Protein AF-A0A6A5AW48-F1 (afdb_monomer)

Secondary structure (DSSP, 8-state):
-HHHHHHTT-EEETTEEE------S-S-------SSS---SS-TTS-SS-TTGGGS---------------------------PPPPPPP-

Mean predicted aligned error: 17.33 Å

Radius of gyration: 27.89 Å; Cα contacts (8 Å, |Δi|>4): 47; chains: 1; bounding box: 70×54×50 Å

pLDDT: mean 76.34, std 21.67, range [37.56, 98.12]

Foldseek 3Di:
DVCCVVQQQDDPDPPDDHDHDDDDPDPDDDDQADEPVDHDPVDPPHHHDDPVNVVPDPDDDDDDDDDPDDDDDDDPDDDDDDDDDDDDDDD

InterPro domains:
  IPR012677 Nucleotide-binding alpha-beta plait domain superfamily [G3DSA:3.30.70.330] (1-51)

Solvent-accessible surface area (backbone atoms only — not comparable to full-atom values): 6731 Å² total; per-residue (Å²): 113,68,64,46,76,72,42,48,76,37,53,81,44,96,93,41,70,64,34,83,64,78,89,72,91,68,94,72,85,89,72,83,26,42,45,100,90,42,70,46,92,90,52,84,83,46,49,59,64,53,76,74,66,69,73,72,64,84,74,86,76,86,76,88,82,80,87,84,79,84,82,88,81,89,79,95,73,89,81,80,79,87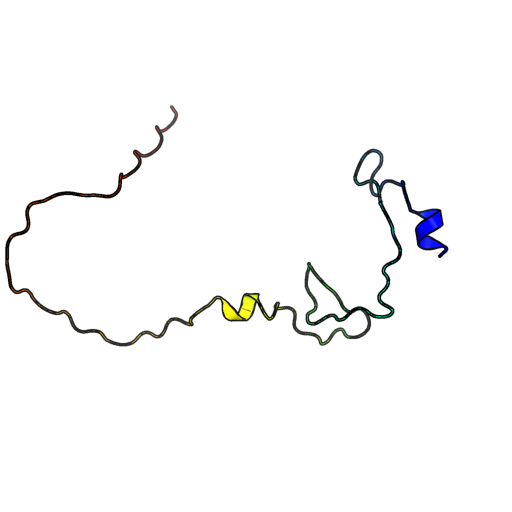,78,78,79,80,80,85,84,88,129

Sequence (91 aa):
MAAQVALDGRDIYTGCNTLHIHMSTHKSLNVQCNNDKMRDYFNPNLPSVDPAEQQGEPRGMLGDMPPRRFSSPDASRGRRPAEYPPPPSSS

Organism: Aphanomyces astaci (NCBI:txid112090)

Structure (mmCIF, N/CA/C/O backbone):
data_AF-A0A6A5AW48-F1
#
_entry.id   AF-A0A6A5AW48-F1
#
loop_
_atom_site.group_PDB
_atom_site.id
_atom_site.type_symbol
_atom_site.label_atom_id
_atom_site.label_alt_id
_atom_site.label_comp_id
_atom_site.label_asym_id
_atom_site.label_entity_id
_atom_site.label_seq_id
_atom_site.pdbx_PDB_ins_code
_atom_site.Cartn_x
_atom_site.Cartn_y
_atom_site.Cartn_z
_atom_site.occupancy
_atom_site.B_iso_or_equiv
_atom_site.auth_seq_id
_atom_site.auth_comp_id
_atom_site.auth_asym_id
_atom_site.auth_atom_id
_atom_site.pdbx_PDB_model_num
ATOM 1 N N . MET A 1 1 ? -14.439 -2.955 -6.412 1.00 71.50 1 MET A N 1
ATOM 2 C CA . MET A 1 1 ? -14.307 -1.876 -5.404 1.00 71.50 1 MET A CA 1
ATOM 3 C C . MET A 1 1 ? -14.505 -2.367 -3.961 1.00 71.50 1 MET A C 1
ATOM 5 O O . MET A 1 1 ? -14.724 -1.548 -3.080 1.00 71.50 1 MET A O 1
ATOM 9 N N . ALA A 1 2 ? -14.394 -3.675 -3.682 1.00 89.38 2 ALA A N 1
ATOM 10 C CA . ALA A 1 2 ? -14.677 -4.216 -2.348 1.00 89.38 2 ALA A CA 1
ATOM 11 C C . ALA A 1 2 ? -13.719 -3.682 -1.268 1.00 89.38 2 ALA A C 1
ATOM 13 O O . ALA A 1 2 ? -14.168 -3.326 -0.187 1.00 89.38 2 ALA A O 1
ATOM 14 N N . ALA A 1 3 ? -12.426 -3.556 -1.588 1.00 95.62 3 ALA A N 1
ATOM 15 C CA . ALA A 1 3 ? -11.422 -3.064 -0.646 1.00 95.62 3 ALA A CA 1
ATOM 16 C C . ALA A 1 3 ? -11.661 -1.606 -0.223 1.00 95.62 3 ALA A C 1
ATOM 18 O O . ALA A 1 3 ? -11.644 -1.325 0.964 1.00 95.62 3 ALA A O 1
ATOM 19 N N . GLN A 1 4 ? -11.945 -0.699 -1.167 1.00 95.56 4 GLN A N 1
ATOM 20 C CA . GLN A 1 4 ? -12.220 0.706 -0.847 1.00 95.56 4 GLN A CA 1
ATOM 21 C C . GLN A 1 4 ? -13.411 0.831 0.108 1.00 95.56 4 GLN A C 1
ATOM 23 O O . GLN A 1 4 ? -13.265 1.381 1.189 1.00 95.56 4 GLN A O 1
ATOM 28 N N . VAL A 1 5 ? -14.565 0.257 -0.251 1.00 96.81 5 VAL A N 1
ATOM 29 C CA . VAL A 1 5 ? -15.785 0.343 0.575 1.00 96.81 5 VAL A CA 1
ATOM 30 C C . VAL A 1 5 ? -15.584 -0.294 1.952 1.00 96.81 5 VAL A C 1
ATOM 32 O O . VAL A 1 5 ? -16.136 0.174 2.942 1.00 96.81 5 VAL A O 1
ATOM 35 N N . ALA A 1 6 ? -14.801 -1.369 2.028 1.00 97.06 6 ALA A N 1
ATOM 36 C CA . ALA A 1 6 ? -14.557 -2.065 3.280 1.00 97.06 6 ALA A CA 1
ATOM 37 C C . ALA A 1 6 ? -13.509 -1.390 4.173 1.00 97.06 6 ALA A C 1
ATOM 39 O O . ALA A 1 6 ? -13.478 -1.717 5.351 1.00 97.06 6 ALA A O 1
ATOM 40 N N . LEU A 1 7 ? -12.630 -0.529 3.656 1.00 97.44 7 LEU A N 1
ATOM 41 C CA . LEU A 1 7 ? -11.459 -0.048 4.404 1.00 97.44 7 LEU A CA 1
ATOM 42 C C . LEU A 1 7 ? -11.383 1.475 4.537 1.00 97.44 7 LEU A C 1
ATOM 44 O O . LEU A 1 7 ? -10.696 1.950 5.437 1.00 97.44 7 LEU A O 1
ATOM 48 N N . ASP A 1 8 ? -12.075 2.233 3.689 1.00 97.75 8 ASP A N 1
ATOM 49 C CA . ASP A 1 8 ? -12.103 3.693 3.780 1.00 97.75 8 ASP A CA 1
ATOM 50 C C . ASP A 1 8 ? -12.667 4.155 5.137 1.00 97.75 8 ASP A C 1
ATOM 52 O O . ASP A 1 8 ? -13.658 3.614 5.636 1.00 97.75 8 ASP A O 1
ATOM 56 N N . GLY A 1 9 ? -11.988 5.114 5.767 1.00 97.38 9 GLY A N 1
ATOM 57 C CA . GLY A 1 9 ? -12.313 5.634 7.096 1.00 97.38 9 GLY A CA 1
ATOM 58 C C . GLY A 1 9 ? -11.961 4.713 8.272 1.00 97.38 9 GLY A C 1
ATOM 59 O O . GLY A 1 9 ? -12.301 5.045 9.406 1.00 97.38 9 GLY A O 1
ATOM 60 N N . ARG A 1 10 ? -11.308 3.563 8.043 1.00 97.81 10 ARG A N 1
ATOM 61 C CA . ARG A 1 10 ? -10.879 2.645 9.115 1.00 97.81 10 ARG A CA 1
ATOM 62 C C . ARG A 1 10 ? -9.426 2.868 9.513 1.00 97.81 10 ARG A C 1
ATOM 64 O O . ARG A 1 10 ? -8.608 3.260 8.690 1.00 97.81 10 ARG A O 1
ATOM 71 N N . ASP A 1 11 ? -9.099 2.546 10.757 1.00 98.12 11 ASP A N 1
ATOM 72 C CA . ASP A 1 11 ? -7.745 2.677 11.292 1.00 98.12 11 ASP A CA 1
ATOM 73 C C . ASP A 1 11 ? -6.894 1.421 11.044 1.00 98.12 11 ASP A C 1
ATOM 75 O O . ASP A 1 11 ? -7.382 0.297 11.193 1.00 98.12 11 ASP A O 1
ATOM 79 N N . ILE A 1 12 ? -5.605 1.600 10.721 1.00 97.50 12 ILE A N 1
ATOM 80 C CA . ILE A 1 12 ? -4.630 0.487 10.686 1.00 97.50 12 ILE A CA 1
ATOM 81 C C . ILE A 1 12 ? -4.337 -0.009 12.110 1.00 97.50 12 ILE A C 1
ATOM 83 O O . ILE A 1 12 ? -4.200 -1.211 12.341 1.00 97.50 12 ILE A O 1
ATOM 87 N N . TYR A 1 13 ? -4.269 0.917 13.068 1.00 97.88 13 TYR A N 1
ATOM 88 C CA . TYR A 1 13 ? -4.135 0.625 14.493 1.00 97.88 13 TYR A CA 1
ATOM 89 C C . TYR A 1 13 ? -5.189 1.422 15.251 1.00 97.88 13 TYR A C 1
ATOM 91 O O . TYR A 1 13 ? -5.383 2.591 14.955 1.00 97.88 13 TYR A O 1
ATOM 99 N N . THR A 1 14 ? -5.857 0.825 16.236 1.00 96.62 14 THR A N 1
ATOM 100 C CA . THR A 1 14 ? -6.968 1.461 16.962 1.00 96.62 14 THR A CA 1
ATOM 101 C C . THR A 1 14 ? -6.663 2.907 17.371 1.00 96.62 14 THR A C 1
ATOM 103 O O . THR A 1 14 ? -5.798 3.140 18.217 1.00 96.62 14 THR A O 1
ATOM 106 N N . GLY A 1 15 ? -7.393 3.868 16.798 1.00 96.56 15 GLY A N 1
ATOM 107 C CA . GLY A 1 15 ? -7.268 5.289 17.117 1.00 96.56 15 GLY A CA 1
ATOM 108 C C . GLY A 1 15 ? -6.174 6.047 16.356 1.00 96.56 15 GLY A C 1
ATOM 109 O O . GLY A 1 15 ? -5.947 7.215 16.673 1.00 96.56 15 GLY A O 1
ATOM 110 N N . CYS A 1 16 ? -5.480 5.440 15.382 1.00 96.75 16 CYS A N 1
ATOM 111 C CA . CYS A 1 16 ? -4.520 6.147 14.530 1.00 96.75 16 CYS A CA 1
ATOM 112 C C . CYS A 1 16 ? -4.335 5.534 13.127 1.00 96.75 16 CYS A C 1
ATOM 114 O O . CYS A 1 16 ? -4.619 4.366 12.868 1.00 96.75 16 CYS A O 1
ATOM 116 N N . ASN A 1 17 ? -3.782 6.332 12.205 1.00 97.50 17 ASN A N 1
ATOM 117 C CA . ASN A 1 17 ? -3.568 5.960 10.799 1.00 97.50 17 ASN A CA 1
ATOM 118 C C . ASN A 1 17 ? -4.874 5.589 10.073 1.00 97.50 17 ASN A C 1
ATOM 120 O O . ASN A 1 17 ? -4.973 4.529 9.452 1.00 97.50 17 ASN A O 1
ATOM 124 N N . THR A 1 18 ? -5.876 6.465 10.171 1.00 98.00 18 THR A N 1
ATOM 125 C CA . THR A 1 18 ? -7.141 6.348 9.440 1.00 98.00 18 THR A CA 1
ATOM 126 C C . THR A 1 18 ? -6.898 6.363 7.930 1.00 98.00 18 THR A C 1
ATOM 128 O O . THR A 1 18 ? -6.231 7.251 7.394 1.00 98.00 18 THR A O 1
ATOM 131 N N . LEU A 1 19 ? -7.428 5.359 7.237 1.00 98.00 19 LEU A N 1
ATOM 132 C CA . LEU A 1 19 ? -7.261 5.168 5.804 1.00 98.00 19 LEU A CA 1
ATOM 133 C C . LEU A 1 19 ? -8.206 6.082 5.017 1.00 98.00 19 LEU A C 1
ATOM 135 O O . LEU A 1 19 ? -9.412 6.074 5.243 1.00 98.00 19 LEU A O 1
ATOM 139 N N . HIS A 1 20 ? -7.661 6.800 4.037 1.00 97.44 20 HIS A N 1
ATOM 140 C CA . HIS A 1 20 ? -8.424 7.536 3.029 1.00 97.44 20 HIS A CA 1
ATOM 141 C C . HIS A 1 20 ? -8.106 6.947 1.652 1.00 97.44 20 HIS A C 1
ATOM 143 O O . HIS A 1 20 ? -6.987 7.084 1.154 1.00 97.44 20 HIS A O 1
ATOM 149 N N . ILE A 1 21 ? -9.066 6.245 1.050 1.00 96.94 21 ILE A N 1
ATOM 150 C CA . ILE A 1 21 ? -8.855 5.407 -0.134 1.00 96.94 21 ILE A CA 1
ATOM 151 C C . ILE A 1 21 ? -9.711 5.916 -1.286 1.00 96.94 21 ILE A C 1
ATOM 153 O O . ILE A 1 21 ? -10.930 5.748 -1.315 1.00 96.94 21 ILE A O 1
ATOM 157 N N . HIS A 1 22 ? -9.053 6.475 -2.296 1.00 96.00 22 HIS A N 1
ATOM 158 C CA . HIS A 1 22 ? -9.685 6.901 -3.540 1.00 96.00 22 HIS A CA 1
ATOM 159 C C . HIS A 1 22 ? -9.162 6.074 -4.717 1.00 96.00 22 HIS A C 1
ATOM 161 O O . HIS A 1 22 ? -7.994 5.689 -4.761 1.00 96.00 22 HIS A O 1
ATOM 167 N N . MET A 1 23 ? -10.026 5.824 -5.701 1.00 94.94 23 MET A N 1
ATOM 168 C CA . MET A 1 23 ? -9.616 5.166 -6.941 1.00 94.94 23 MET A CA 1
ATOM 169 C C . MET A 1 23 ? -8.794 6.123 -7.801 1.00 94.94 23 MET A C 1
ATOM 171 O O . MET A 1 23 ? -9.235 7.232 -8.106 1.00 94.94 23 MET A O 1
ATOM 175 N N . SER A 1 24 ? -7.610 5.678 -8.219 1.00 95.69 24 SER A N 1
ATOM 176 C CA . SER A 1 24 ? -6.816 6.394 -9.213 1.00 95.69 24 SER A CA 1
ATOM 177 C C . SER A 1 24 ? -7.440 6.252 -10.608 1.00 95.69 24 SER A C 1
ATOM 179 O O . SER A 1 24 ? -8.190 5.318 -10.894 1.00 95.69 24 SER A O 1
ATOM 181 N N . THR A 1 25 ? -7.129 7.192 -11.501 1.00 96.75 25 THR A N 1
ATOM 182 C CA . THR A 1 25 ? -7.567 7.147 -12.907 1.00 96.75 25 THR A CA 1
ATOM 183 C C . THR A 1 25 ? -6.686 6.240 -13.772 1.00 96.75 25 THR A C 1
ATOM 185 O O . THR A 1 25 ? -7.075 5.856 -14.877 1.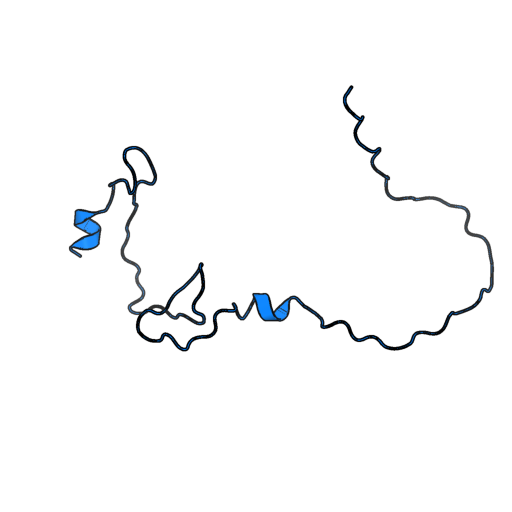00 96.75 25 THR A O 1
ATOM 188 N N . HIS A 1 26 ? -5.491 5.892 -13.286 1.00 96.50 26 HIS A N 1
ATOM 189 C CA . HIS A 1 26 ? -4.540 5.046 -13.995 1.00 96.50 26 HIS A CA 1
ATOM 190 C C . HIS A 1 26 ? -4.974 3.581 -13.957 1.00 96.50 26 HIS A C 1
ATOM 192 O O . HIS A 1 26 ? -5.263 3.027 -12.901 1.00 96.50 26 HIS A O 1
ATOM 198 N N . LYS A 1 27 ? -4.949 2.921 -15.118 1.00 97.00 27 LYS A N 1
ATOM 199 C CA . LYS A 1 27 ? -5.225 1.478 -15.221 1.00 97.00 27 LYS A CA 1
ATOM 200 C C . LYS A 1 27 ? -4.054 0.608 -14.757 1.00 97.00 27 LYS A C 1
ATOM 202 O O . LYS A 1 27 ? -4.251 -0.562 -14.443 1.00 97.00 27 LYS A O 1
ATOM 207 N N . SER A 1 28 ? -2.842 1.157 -14.759 1.00 95.31 28 SER A N 1
ATOM 208 C CA . SER A 1 28 ? -1.606 0.441 -14.445 1.00 95.31 28 SER A CA 1
ATOM 209 C C . SER A 1 28 ? -0.621 1.375 -13.750 1.00 95.31 28 SER A C 1
ATOM 211 O O . SER A 1 28 ? -0.639 2.583 -13.991 1.00 95.31 28 SER A O 1
ATOM 213 N N . LEU A 1 29 ? 0.234 0.803 -12.903 1.00 95.69 29 LEU A N 1
ATOM 214 C CA . LEU A 1 29 ? 1.310 1.500 -12.201 1.00 95.69 29 LEU A CA 1
ATOM 215 C C . LEU A 1 29 ? 2.655 0.992 -12.724 1.00 95.69 29 LEU A C 1
ATOM 217 O O . LEU A 1 29 ? 2.783 -0.188 -13.038 1.00 95.69 29 LEU A O 1
ATOM 221 N N . ASN A 1 30 ? 3.641 1.882 -12.819 1.00 94.31 30 ASN A N 1
ATOM 222 C CA . ASN A 1 30 ? 4.997 1.539 -13.237 1.00 94.31 30 ASN A CA 1
ATOM 223 C C . ASN A 1 30 ? 5.922 1.489 -12.018 1.00 94.31 30 ASN A C 1
ATOM 225 O O . ASN A 1 30 ? 6.006 2.472 -11.282 1.00 94.31 30 ASN A O 1
ATOM 229 N N . VAL A 1 31 ? 6.632 0.377 -11.837 1.00 95.62 31 VAL A N 1
ATOM 230 C CA . VAL A 1 31 ? 7.568 0.158 -10.727 1.00 95.62 31 VAL A CA 1
ATOM 231 C C . VAL A 1 31 ? 8.960 -0.081 -11.303 1.00 95.62 31 VAL A C 1
ATOM 233 O O . VAL A 1 31 ? 9.140 -0.948 -12.152 1.00 95.62 31 VAL A O 1
ATOM 236 N N . GLN A 1 32 ? 9.940 0.717 -10.879 1.00 93.75 32 GLN A N 1
ATOM 237 C CA . GLN A 1 32 ? 11.294 0.704 -11.456 1.00 93.75 32 GLN A CA 1
ATOM 238 C C . GLN A 1 32 ? 12.303 -0.059 -10.594 1.00 93.75 32 GLN A C 1
ATOM 240 O O . GLN A 1 32 ? 13.313 -0.546 -11.101 1.00 93.75 32 GLN A O 1
ATOM 245 N N . CYS A 1 33 ? 12.034 -0.159 -9.297 1.00 95.19 33 CYS A N 1
ATOM 246 C CA . CYS A 1 33 ? 12.908 -0.769 -8.309 1.00 95.19 33 CYS A CA 1
ATOM 247 C C . CYS A 1 33 ? 12.074 -1.496 -7.242 1.00 95.19 33 CYS A C 1
ATOM 249 O O . CYS A 1 33 ? 10.863 -1.316 -7.148 1.00 95.19 33 CYS A O 1
ATOM 251 N N . ASN A 1 34 ? 12.722 -2.344 -6.450 1.00 95.62 34 ASN A N 1
ATOM 252 C CA . ASN A 1 34 ? 12.113 -3.089 -5.352 1.00 95.62 34 ASN A CA 1
ATOM 253 C C . ASN A 1 34 ? 12.740 -2.650 -4.023 1.00 95.62 34 ASN A C 1
ATOM 255 O O . ASN A 1 34 ? 13.695 -3.275 -3.552 1.00 95.62 34 ASN A O 1
ATOM 259 N N . ASN A 1 35 ? 12.180 -1.614 -3.402 1.00 94.56 35 ASN A N 1
ATOM 260 C CA . ASN A 1 35 ? 12.668 -1.005 -2.162 1.00 94.56 35 ASN A CA 1
ATOM 261 C C . ASN A 1 35 ? 11.530 -0.663 -1.180 1.00 94.56 35 ASN A C 1
ATOM 263 O O . ASN A 1 35 ?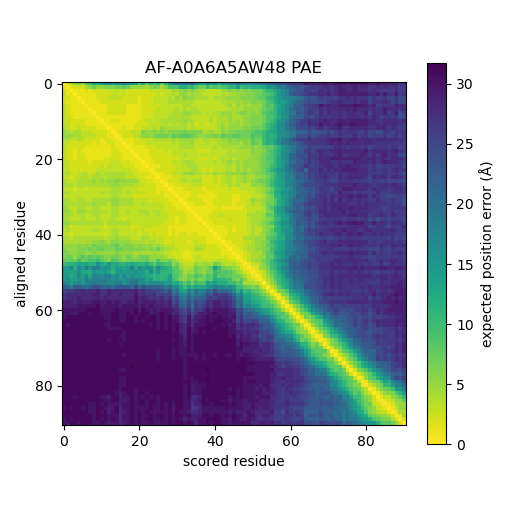 10.400 -1.119 -1.346 1.00 94.56 35 ASN A O 1
ATOM 267 N N . ASP A 1 36 ? 11.835 0.112 -0.135 1.00 94.56 36 ASP A N 1
ATOM 268 C CA . ASP A 1 36 ? 10.857 0.492 0.897 1.00 94.56 36 ASP A CA 1
ATOM 269 C C . ASP A 1 36 ? 9.778 1.459 0.380 1.00 94.56 36 ASP A C 1
ATOM 271 O O . ASP A 1 36 ? 8.701 1.556 0.965 1.00 94.56 36 ASP A O 1
ATOM 275 N N . LYS A 1 37 ? 10.048 2.177 -0.720 1.00 92.94 37 LYS A N 1
ATOM 276 C CA . LYS A 1 37 ? 9.132 3.166 -1.310 1.00 92.94 37 LYS A CA 1
ATOM 277 C C . LYS A 1 37 ? 8.219 2.544 -2.369 1.00 92.94 37 LYS A C 1
ATOM 279 O O . LYS A 1 37 ? 7.077 2.975 -2.517 1.00 92.94 37 LYS A O 1
ATOM 284 N N . MET A 1 38 ? 8.713 1.564 -3.128 1.00 94.12 38 MET A N 1
ATOM 285 C CA . MET A 1 38 ? 7.955 0.878 -4.175 1.00 94.12 38 MET A CA 1
ATOM 286 C C . MET A 1 38 ? 8.368 -0.589 -4.322 1.00 94.12 38 MET A C 1
ATOM 288 O O . MET A 1 38 ? 9.526 -0.955 -4.133 1.00 94.12 38 MET A O 1
ATOM 292 N N . ARG A 1 39 ? 7.411 -1.443 -4.695 1.00 96.50 39 ARG A N 1
ATOM 293 C CA . ARG A 1 39 ? 7.630 -2.884 -4.843 1.00 96.50 39 ARG A CA 1
ATOM 294 C C . ARG A 1 39 ? 6.746 -3.462 -5.942 1.00 96.50 39 ARG A C 1
ATOM 296 O O . ARG A 1 39 ? 5.533 -3.266 -5.926 1.00 96.50 39 ARG A O 1
ATOM 303 N N . ASP A 1 40 ? 7.352 -4.216 -6.851 1.00 96.44 40 ASP A N 1
ATOM 304 C CA . ASP A 1 40 ? 6.661 -5.082 -7.798 1.00 96.44 40 ASP A CA 1
ATOM 305 C C . ASP A 1 40 ? 6.628 -6.504 -7.228 1.00 96.44 40 ASP A C 1
ATOM 307 O O . ASP A 1 40 ? 7.656 -7.167 -7.079 1.00 96.44 40 ASP A O 1
ATOM 311 N N . TYR A 1 41 ? 5.431 -6.976 -6.883 1.00 96.88 41 TYR A N 1
ATOM 312 C CA . TYR A 1 41 ? 5.232 -8.314 -6.324 1.00 96.88 41 TYR A CA 1
ATOM 313 C C . TYR A 1 41 ? 5.227 -9.431 -7.382 1.00 96.88 41 TYR A C 1
ATOM 315 O O . TYR A 1 41 ? 5.297 -10.602 -7.013 1.00 96.88 41 TYR A O 1
ATOM 323 N N . PHE A 1 42 ? 5.163 -9.100 -8.676 1.00 96.50 42 PHE A N 1
ATOM 324 C CA . PHE A 1 42 ? 5.207 -10.065 -9.781 1.00 96.50 42 PHE A CA 1
ATOM 325 C C . PHE A 1 42 ? 6.613 -10.225 -10.367 1.00 96.50 42 PHE A C 1
ATOM 327 O O . PHE A 1 42 ? 6.918 -11.275 -10.933 1.00 96.50 42 PHE A O 1
ATOM 334 N N . ASN A 1 43 ? 7.476 -9.216 -10.220 1.00 95.38 43 ASN A N 1
ATOM 335 C CA . ASN A 1 43 ? 8.857 -9.263 -10.689 1.00 95.38 43 ASN A CA 1
ATOM 336 C C . ASN A 1 43 ? 9.866 -9.043 -9.544 1.00 95.38 43 ASN A C 1
ATOM 338 O O . ASN A 1 43 ? 10.263 -7.908 -9.266 1.00 95.38 43 ASN A O 1
ATOM 342 N N . PRO A 1 44 ? 10.359 -10.121 -8.904 1.00 93.94 44 PRO A N 1
ATOM 343 C CA . PRO A 1 44 ? 11.318 -10.007 -7.806 1.00 93.94 44 PRO A CA 1
ATOM 344 C C . PRO A 1 44 ? 12.717 -9.559 -8.260 1.00 93.94 44 PRO A C 1
ATOM 346 O O . PRO A 1 44 ? 13.514 -9.154 -7.420 1.00 93.94 44 PRO A O 1
ATOM 349 N N . ASN A 1 45 ? 13.022 -9.607 -9.563 1.00 95.06 45 ASN A N 1
ATOM 350 C CA . ASN A 1 45 ? 14.365 -9.355 -10.096 1.00 95.06 45 ASN A CA 1
ATOM 351 C C . ASN A 1 45 ? 14.669 -7.870 -10.363 1.00 95.06 45 ASN A C 1
ATOM 353 O O . ASN A 1 45 ? 15.738 -7.557 -10.888 1.00 95.06 45 ASN A O 1
ATOM 357 N N . LEU A 1 46 ? 13.750 -6.949 -10.053 1.00 94.31 46 LEU A N 1
ATOM 358 C CA . LEU A 1 46 ? 14.027 -5.516 -10.177 1.00 94.31 46 LEU A CA 1
ATOM 359 C C . LEU A 1 46 ? 15.131 -5.082 -9.197 1.00 94.31 46 LEU A C 1
ATOM 361 O O . LEU A 1 46 ? 15.211 -5.611 -8.084 1.00 94.31 46 LEU A O 1
ATOM 365 N N . PRO A 1 47 ? 15.968 -4.102 -9.578 1.00 93.88 47 PRO A N 1
ATOM 366 C CA . PRO A 1 47 ? 17.028 -3.600 -8.710 1.00 93.88 47 PRO A CA 1
ATOM 367 C C . PRO A 1 47 ? 16.450 -2.992 -7.425 1.00 93.88 47 PRO A C 1
ATOM 369 O O . PRO A 1 47 ? 15.358 -2.433 -7.436 1.00 93.88 47 PRO A O 1
ATOM 372 N N . SE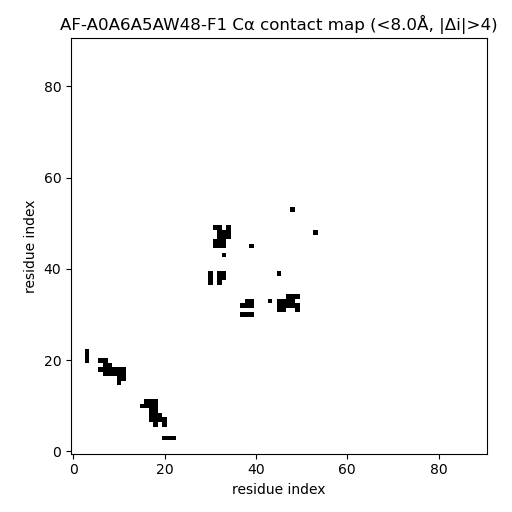R A 1 48 ? 17.186 -3.047 -6.313 1.00 91.19 48 SER A N 1
ATOM 373 C CA . SER A 1 48 ? 16.751 -2.419 -5.050 1.00 91.19 48 SER A CA 1
ATOM 374 C C . SER A 1 48 ? 17.055 -0.924 -4.961 1.00 91.19 48 SER A C 1
ATOM 376 O O . SER A 1 48 ? 16.506 -0.243 -4.105 1.00 91.19 48 SER A O 1
ATOM 378 N N . VAL A 1 49 ? 17.943 -0.401 -5.807 1.00 87.56 49 VAL A N 1
ATOM 379 C CA . VAL A 1 49 ? 18.376 0.998 -5.726 1.00 87.56 49 VAL A CA 1
ATOM 380 C C . VAL A 1 49 ? 17.512 1.871 -6.625 1.00 87.56 49 VAL A C 1
ATOM 382 O O . VAL A 1 49 ? 17.287 1.534 -7.789 1.00 87.56 49 VAL A O 1
ATOM 385 N N . ASP A 1 50 ? 17.057 3.002 -6.085 1.00 83.06 50 ASP A N 1
ATOM 386 C CA . ASP A 1 50 ? 16.353 4.009 -6.867 1.00 83.06 50 ASP A CA 1
ATOM 387 C C . ASP A 1 50 ? 17.300 4.625 -7.916 1.00 83.06 50 ASP A C 1
ATOM 389 O O . ASP A 1 50 ? 18.402 5.069 -7.575 1.00 83.06 50 ASP A O 1
ATOM 393 N N . PRO A 1 51 ? 16.889 4.736 -9.192 1.00 73.31 51 PRO A N 1
ATOM 394 C CA . PRO A 1 51 ? 17.722 5.341 -10.233 1.00 73.31 51 PRO A CA 1
ATOM 395 C C . PRO A 1 51 ? 18.051 6.819 -9.954 1.00 73.31 51 PRO A C 1
ATOM 397 O O . PRO A 1 51 ? 19.050 7.327 -10.457 1.00 73.31 51 PRO A O 1
ATOM 400 N N . ALA A 1 52 ? 17.243 7.503 -9.136 1.00 73.12 52 ALA A N 1
ATOM 401 C CA . ALA A 1 52 ? 17.522 8.859 -8.662 1.00 73.12 52 ALA A CA 1
ATOM 402 C C . ALA A 1 52 ? 18.643 8.902 -7.606 1.00 73.12 52 ALA A C 1
ATOM 404 O O . ALA A 1 52 ? 19.421 9.851 -7.579 1.00 73.12 52 ALA A O 1
ATOM 405 N N . GLU A 1 53 ? 18.764 7.868 -6.769 1.00 69.81 53 GLU A N 1
ATOM 406 C CA . GLU A 1 53 ? 19.802 7.770 -5.730 1.00 69.81 53 GLU A CA 1
ATOM 407 C C . GLU A 1 53 ? 21.152 7.329 -6.321 1.00 69.81 53 GLU A C 1
ATOM 409 O O . GLU A 1 53 ? 22.205 7.708 -5.815 1.00 69.81 53 GLU A O 1
ATOM 414 N N . GLN A 1 54 ? 21.151 6.622 -7.458 1.00 63.47 54 GLN A N 1
ATOM 415 C CA . GLN A 1 54 ? 22.378 6.298 -8.203 1.00 63.47 54 GLN A CA 1
ATOM 416 C C . GLN A 1 54 ? 23.096 7.517 -8.799 1.00 63.47 54 GLN A C 1
ATOM 418 O O . GLN A 1 54 ? 24.290 7.432 -9.080 1.00 63.47 54 GLN A O 1
ATOM 423 N N . GLN A 1 55 ? 22.404 8.641 -9.005 1.00 61.16 55 GLN A N 1
ATOM 424 C CA . GLN A 1 55 ? 22.975 9.835 -9.646 1.00 61.16 55 GLN A CA 1
ATOM 425 C C . GLN A 1 55 ? 23.643 10.806 -8.652 1.00 61.16 55 GLN A C 1
ATOM 427 O O . GLN A 1 55 ? 24.179 11.829 -9.073 1.00 61.16 55 GLN A O 1
ATOM 432 N N . GLY A 1 56 ? 23.627 10.495 -7.348 1.00 53.84 56 GLY A N 1
ATOM 433 C CA . GLY A 1 56 ? 24.098 11.384 -6.280 1.00 53.84 56 GLY A CA 1
ATOM 434 C C . GLY A 1 56 ? 25.587 11.317 -5.925 1.00 53.84 56 GLY A C 1
ATOM 435 O O . GLY A 1 56 ? 26.058 12.200 -5.221 1.00 53.84 56 GLY A O 1
ATOM 436 N N . GLU A 1 57 ? 26.352 10.339 -6.416 1.00 47.56 57 GLU A N 1
ATOM 437 C CA . GLU A 1 57 ? 27.750 10.161 -5.999 1.00 47.56 57 GLU A CA 1
ATOM 438 C C . GLU A 1 57 ? 28.711 10.320 -7.190 1.00 47.56 57 GLU A C 1
ATOM 440 O O . GLU A 1 57 ? 28.882 9.377 -7.975 1.00 47.56 57 GLU A O 1
ATOM 445 N N . PRO A 1 58 ? 29.413 11.462 -7.348 1.00 51.78 58 PRO A N 1
ATOM 446 C CA . PRO A 1 58 ? 30.640 11.454 -8.118 1.00 51.78 58 PRO A CA 1
ATOM 447 C C . PRO A 1 58 ? 31.631 10.589 -7.338 1.00 51.78 58 PRO A C 1
ATOM 449 O O . PRO A 1 58 ? 32.232 11.028 -6.359 1.00 51.78 58 PRO A O 1
ATOM 452 N N . ARG A 1 59 ? 31.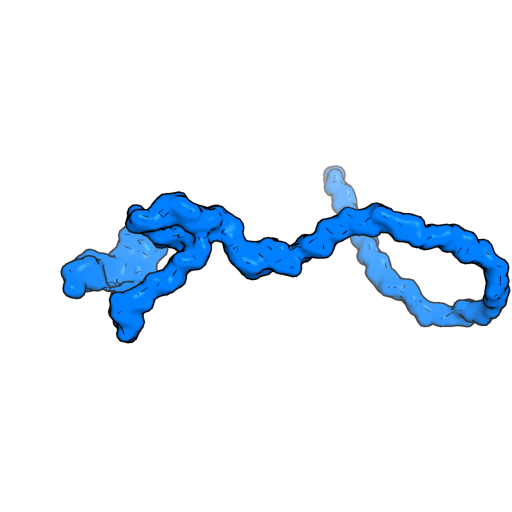772 9.331 -7.770 1.00 54.56 59 ARG A N 1
ATOM 453 C CA . ARG A 1 59 ? 32.886 8.449 -7.407 1.00 54.56 59 ARG A CA 1
ATOM 454 C C . ARG A 1 59 ? 34.158 9.289 -7.314 1.00 54.56 59 ARG A C 1
ATOM 456 O O . ARG A 1 59 ? 34.595 9.842 -8.322 1.00 54.56 59 ARG A O 1
ATOM 463 N N . GLY A 1 60 ? 34.726 9.380 -6.112 1.00 55.19 60 GLY A N 1
ATOM 464 C CA . GLY A 1 60 ? 36.010 10.025 -5.888 1.00 55.19 60 GLY A CA 1
ATOM 465 C C . GLY A 1 60 ? 37.035 9.505 -6.890 1.00 55.19 60 GLY A C 1
ATOM 466 O O . GLY A 1 60 ? 37.391 8.329 -6.870 1.00 55.19 60 GLY A O 1
ATOM 467 N N . MET A 1 61 ? 37.493 10.386 -7.776 1.00 49.06 61 MET A N 1
ATOM 468 C CA . MET A 1 61 ? 38.673 10.158 -8.596 1.00 49.06 61 MET A CA 1
ATOM 469 C C . MET A 1 61 ? 39.826 10.910 -7.944 1.00 49.06 61 MET A C 1
ATOM 471 O O . MET A 1 61 ? 40.024 12.109 -8.120 1.00 49.06 61 MET A O 1
ATOM 475 N N . LEU A 1 62 ? 40.538 10.151 -7.121 1.00 55.81 62 LEU A N 1
ATOM 476 C CA . LEU A 1 62 ? 41.925 10.345 -6.737 1.00 55.81 62 LEU A CA 1
ATOM 477 C C .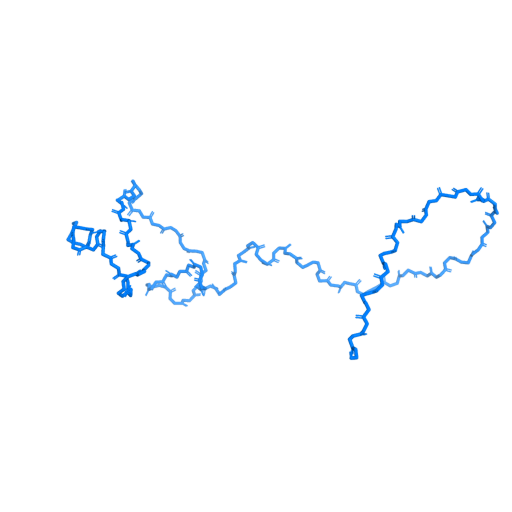 LEU A 1 62 ? 42.772 10.649 -7.994 1.00 55.81 62 LEU A C 1
ATOM 479 O O . LEU A 1 62 ? 42.827 9.816 -8.896 1.00 55.81 62 LEU A O 1
ATOM 483 N N 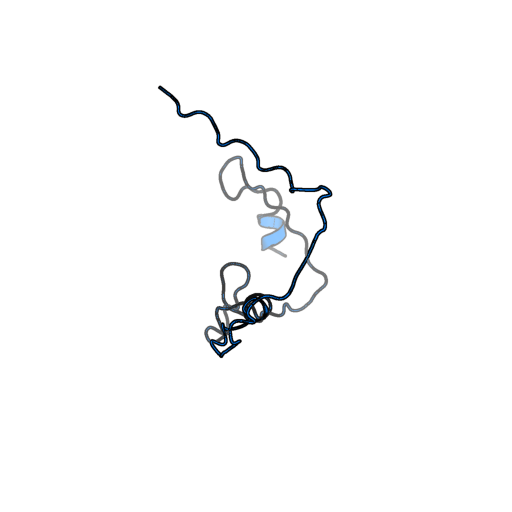. GLY A 1 63 ? 43.429 11.811 -8.060 1.00 50.25 63 GLY A N 1
ATOM 484 C CA . GLY A 1 63 ? 44.387 12.115 -9.130 1.00 50.25 63 GLY A CA 1
ATOM 485 C C . GLY A 1 63 ? 44.907 13.556 -9.127 1.00 50.25 63 GLY A C 1
ATOM 486 O O . GLY A 1 63 ? 44.250 14.446 -9.650 1.00 50.25 63 GLY A O 1
ATOM 487 N N . ASP A 1 64 ? 46.086 13.747 -8.530 1.00 60.78 64 ASP A N 1
ATOM 488 C CA . ASP A 1 64 ? 47.081 14.808 -8.766 1.00 60.78 64 ASP A CA 1
ATOM 489 C C . ASP A 1 64 ? 46.626 16.244 -9.102 1.00 60.78 64 ASP A C 1
ATOM 491 O O . ASP A 1 64 ? 46.416 16.607 -10.260 1.00 60.78 64 ASP A O 1
ATOM 495 N N . MET A 1 65 ? 46.695 17.140 -8.108 1.00 47.47 65 MET A N 1
ATOM 496 C CA . MET A 1 65 ? 46.994 18.554 -8.372 1.00 47.47 65 MET A CA 1
ATOM 497 C C . MET A 1 65 ? 48.205 18.993 -7.527 1.00 47.47 65 MET A C 1
ATOM 499 O O . MET A 1 65 ? 48.153 18.901 -6.299 1.00 47.47 65 MET A O 1
ATOM 503 N N . PRO A 1 66 ? 49.318 19.441 -8.148 1.00 48.91 66 PRO A N 1
ATOM 504 C CA . PRO A 1 66 ? 50.562 19.738 -7.440 1.00 48.91 66 PRO A CA 1
ATOM 505 C C . PRO A 1 66 ? 50.456 21.037 -6.621 1.00 48.91 66 PRO A C 1
ATOM 507 O O . PRO A 1 66 ? 49.660 21.922 -6.958 1.00 48.91 66 PRO A O 1
ATOM 510 N N . PRO A 1 67 ? 51.286 21.218 -5.573 1.00 48.53 67 PRO A N 1
ATOM 511 C CA . PRO A 1 67 ? 51.188 22.373 -4.695 1.00 48.53 67 PRO A CA 1
ATOM 512 C C . PRO A 1 67 ? 51.716 23.612 -5.423 1.00 48.53 67 PRO A C 1
ATOM 514 O O . PRO A 1 67 ? 52.920 23.751 -5.661 1.00 48.53 67 PRO A O 1
ATOM 517 N N . ARG A 1 68 ? 50.833 24.554 -5.774 1.00 50.25 68 ARG A N 1
ATOM 518 C CA . ARG A 1 68 ? 51.275 25.874 -6.239 1.00 50.25 68 ARG A CA 1
ATOM 519 C C . ARG A 1 68 ? 51.794 26.682 -5.052 1.00 50.25 68 ARG A C 1
ATOM 521 O O . ARG A 1 68 ? 51.036 27.267 -4.285 1.00 50.25 68 ARG A O 1
ATOM 528 N N . ARG A 1 69 ? 53.124 26.689 -4.917 1.00 48.31 69 ARG A N 1
ATOM 529 C CA . ARG A 1 69 ? 53.881 27.593 -4.047 1.00 48.31 69 ARG A CA 1
ATOM 530 C C . ARG A 1 69 ? 53.667 29.052 -4.477 1.00 48.31 69 ARG A C 1
ATOM 532 O O . ARG A 1 69 ? 53.953 29.410 -5.611 1.00 48.31 69 ARG A O 1
ATOM 539 N N . PHE A 1 70 ? 53.144 29.825 -3.527 1.00 45.34 70 PHE A N 1
ATOM 540 C CA . PHE A 1 70 ? 53.342 31.247 -3.212 1.00 45.34 70 PHE A CA 1
ATOM 541 C C . PHE A 1 70 ? 53.823 32.221 -4.308 1.00 45.34 70 PHE A C 1
ATOM 543 O O . PHE A 1 70 ? 54.941 32.106 -4.803 1.00 45.34 70 PHE A O 1
ATOM 550 N N . SER A 1 71 ? 53.039 33.284 -4.542 1.00 37.56 71 SER A N 1
ATOM 551 C CA . SER A 1 71 ? 53.521 34.636 -4.894 1.00 37.56 71 SER A CA 1
ATOM 552 C C . SER A 1 71 ? 52.447 35.706 -4.595 1.00 37.56 71 SER A C 1
ATOM 554 O O . SER A 1 71 ? 51.611 35.961 -5.449 1.00 37.56 71 SER A O 1
ATOM 556 N N . SER A 1 72 ? 52.517 36.284 -3.381 1.00 44.03 72 SER A N 1
ATOM 557 C CA . SER A 1 72 ? 52.325 37.709 -2.982 1.00 44.03 72 SER A CA 1
ATOM 558 C C . SER A 1 72 ? 51.031 38.491 -3.352 1.00 44.03 72 SER A C 1
ATOM 560 O O . SER A 1 72 ? 50.240 38.044 -4.168 1.00 44.03 72 SER A O 1
ATOM 562 N N . PRO A 1 73 ? 50.836 39.735 -2.856 1.00 49.75 73 PRO A N 1
ATOM 563 C CA . PRO A 1 73 ? 50.672 40.164 -1.462 1.00 49.75 73 PRO A CA 1
ATOM 564 C C . PRO A 1 73 ? 49.373 40.994 -1.248 1.00 49.75 73 PRO A C 1
ATOM 566 O O . PRO A 1 73 ? 48.755 41.461 -2.194 1.00 49.75 73 PRO A O 1
ATOM 569 N N . ASP A 1 74 ? 49.025 41.218 0.021 1.00 45.41 74 ASP A N 1
ATOM 570 C CA . ASP A 1 74 ? 48.119 42.262 0.538 1.00 45.41 74 ASP A CA 1
ATOM 571 C C . ASP A 1 74 ? 46.656 42.320 0.040 1.00 45.41 74 ASP A C 1
ATOM 573 O O . ASP A 1 74 ? 46.321 4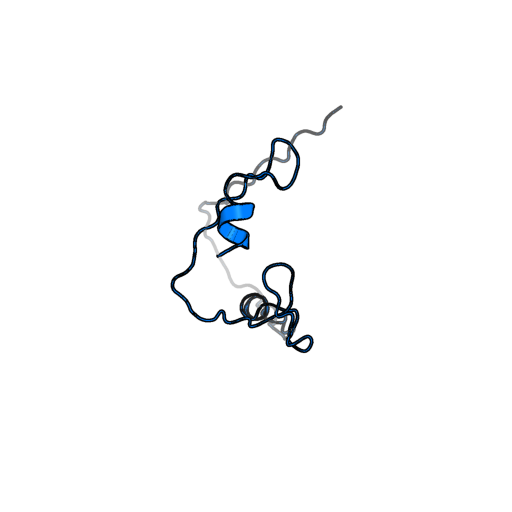2.903 -0.985 1.00 45.41 74 ASP A O 1
ATOM 577 N N . ALA A 1 75 ? 45.742 41.815 0.873 1.00 42.81 75 ALA A N 1
ATOM 578 C CA . ALA A 1 75 ? 44.359 42.285 0.909 1.00 42.81 75 ALA A CA 1
ATOM 579 C C . ALA A 1 75 ? 43.789 42.085 2.318 1.00 42.81 75 ALA A C 1
ATOM 581 O O . ALA A 1 75 ? 42.949 41.225 2.589 1.00 42.81 75 ALA A O 1
ATOM 582 N N . SER A 1 76 ? 44.269 42.904 3.250 1.00 51.94 76 SER A N 1
ATOM 583 C CA . SER A 1 76 ? 43.583 43.134 4.517 1.00 51.94 76 SER A CA 1
ATOM 584 C C . SER A 1 76 ? 42.226 43.786 4.228 1.00 51.94 76 SER A C 1
ATOM 586 O O . SER A 1 76 ? 42.182 45.001 4.067 1.00 51.94 76 SER A O 1
ATOM 588 N N . ARG A 1 77 ? 41.135 43.006 4.118 1.00 45.16 77 ARG A N 1
ATOM 589 C CA . ARG A 1 77 ? 39.726 43.442 4.309 1.00 45.16 77 ARG A CA 1
ATOM 590 C C . ARG A 1 77 ? 38.728 42.274 4.196 1.00 45.16 77 ARG A C 1
ATOM 592 O O . ARG A 1 77 ? 38.208 41.961 3.137 1.00 45.16 77 ARG A O 1
ATOM 599 N N . GLY A 1 78 ? 38.440 41.672 5.349 1.00 41.47 78 GLY A N 1
ATOM 600 C CA . GLY A 1 78 ? 37.077 41.488 5.865 1.00 41.47 78 GLY A CA 1
ATOM 601 C C . GLY A 1 78 ? 36.042 40.684 5.065 1.00 41.47 78 GLY A C 1
ATOM 602 O O . GLY A 1 78 ? 35.266 41.257 4.313 1.00 41.47 78 GLY A O 1
ATOM 603 N N . ARG A 1 79 ? 35.889 39.400 5.414 1.00 41.34 79 ARG A N 1
ATOM 604 C CA . ARG A 1 79 ? 34.636 38.793 5.931 1.00 41.34 79 ARG A CA 1
ATOM 605 C C . ARG A 1 79 ? 34.893 37.309 6.213 1.00 41.34 79 ARG A C 1
ATOM 607 O O . ARG A 1 79 ? 34.952 36.503 5.292 1.00 41.34 79 ARG A O 1
ATOM 614 N N . ARG A 1 80 ? 35.040 36.933 7.485 1.00 50.84 80 ARG A N 1
ATOM 615 C CA . ARG A 1 80 ? 34.866 35.532 7.896 1.00 50.84 80 ARG A CA 1
ATOM 616 C C . ARG A 1 80 ? 33.358 35.238 7.959 1.00 50.84 80 ARG A C 1
ATOM 618 O O . ARG A 1 80 ? 32.635 36.084 8.490 1.00 50.84 80 ARG A O 1
ATOM 625 N N . PRO A 1 81 ? 32.862 34.103 7.436 1.00 44.69 81 PRO A N 1
ATOM 626 C CA . PRO A 1 81 ? 31.525 33.624 7.774 1.00 44.69 81 PRO A CA 1
ATOM 627 C C . PRO A 1 81 ? 31.464 33.378 9.285 1.00 44.69 81 PRO A C 1
ATOM 629 O O . PRO A 1 81 ? 32.450 32.933 9.869 1.00 44.69 81 PRO A O 1
ATOM 632 N N . ALA A 1 82 ? 30.343 33.725 9.916 1.00 50.91 82 ALA A N 1
ATOM 633 C CA . ALA A 1 82 ? 30.150 33.591 11.355 1.00 50.91 82 ALA A CA 1
ATOM 634 C C . ALA A 1 82 ? 30.348 32.131 11.795 1.00 50.91 82 ALA A C 1
ATOM 636 O O . ALA A 1 82 ? 29.561 31.253 11.449 1.00 50.91 82 ALA A O 1
ATOM 637 N N . GLU A 1 83 ? 31.418 31.884 12.544 1.00 44.53 83 GLU A N 1
ATOM 638 C CA . GLU A 1 83 ? 31.635 30.639 13.269 1.00 44.53 83 GLU A CA 1
ATOM 639 C C . GLU A 1 83 ? 30.676 30.651 14.467 1.00 44.53 83 GLU A C 1
ATOM 641 O O . GLU A 1 83 ? 30.753 31.538 15.320 1.00 44.53 83 GLU A O 1
ATOM 646 N N . TYR A 1 84 ? 29.701 29.738 14.488 1.00 52.94 84 TYR A N 1
ATOM 647 C CA . TYR A 1 84 ? 28.809 29.586 15.636 1.00 52.94 84 TYR A CA 1
ATOM 648 C C . TYR A 1 84 ? 29.626 29.114 16.847 1.00 52.94 84 TYR A C 1
ATOM 650 O O . TYR A 1 84 ? 30.420 28.180 16.704 1.00 52.94 84 TYR A O 1
ATOM 658 N N . PRO A 1 85 ? 29.440 29.709 18.038 1.00 65.75 85 PRO A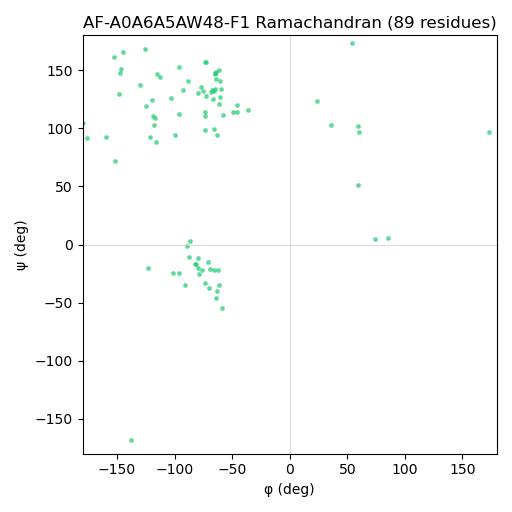 N 1
ATOM 659 C CA . PRO A 1 85 ? 30.085 29.201 19.237 1.00 65.75 85 PRO A CA 1
ATOM 660 C C . PRO A 1 85 ? 29.556 27.790 19.559 1.00 65.75 85 PRO A C 1
ATOM 662 O O . PRO A 1 85 ? 28.363 27.529 19.369 1.00 65.75 85 PRO A O 1
ATOM 665 N N . PRO A 1 86 ? 30.413 26.874 20.045 1.00 62.22 86 PRO A N 1
ATOM 666 C CA . PRO A 1 86 ? 29.976 25.548 20.463 1.00 62.22 86 PRO A CA 1
ATOM 667 C C . PRO A 1 86 ? 29.016 25.640 21.666 1.00 62.22 86 PRO A C 1
ATOM 669 O O . PRO A 1 86 ? 29.147 26.556 22.485 1.00 62.22 86 PRO A O 1
ATOM 672 N N . PRO A 1 87 ? 28.047 24.713 21.795 1.00 66.25 87 PRO A N 1
ATOM 673 C CA . PRO A 1 87 ? 27.103 24.714 22.910 1.00 66.25 87 PRO A CA 1
ATOM 674 C C . PRO A 1 87 ? 27.816 24.455 24.251 1.00 66.25 87 PRO A C 1
ATOM 676 O O . PRO A 1 87 ? 28.798 23.707 24.283 1.00 66.25 87 PRO A O 1
ATOM 679 N N . PRO A 1 88 ? 27.338 25.039 25.368 1.00 67.00 88 PRO A N 1
ATOM 680 C CA . PRO A 1 88 ? 27.942 24.827 26.678 1.00 67.00 88 PRO A CA 1
ATOM 681 C C . PRO A 1 88 ? 27.746 23.380 27.148 1.00 67.00 88 PRO A C 1
ATOM 683 O O . PRO A 1 88 ? 26.645 22.833 27.092 1.00 67.00 88 PRO A O 1
ATOM 686 N N . SER A 1 89 ? 28.826 22.773 27.635 1.00 66.88 89 SER A N 1
ATOM 687 C CA . SER A 1 89 ? 28.820 21.465 28.288 1.00 66.88 89 SER A CA 1
ATOM 688 C C . SER A 1 89 ? 28.058 21.533 29.612 1.00 66.88 89 SER A C 1
ATOM 690 O O . SER A 1 89 ? 28.379 22.361 30.465 1.00 66.88 89 SER A O 1
ATOM 692 N N . SER A 1 90 ? 27.060 20.666 29.777 1.00 60.75 90 SER A N 1
ATOM 693 C CA . SER A 1 90 ? 26.315 20.502 31.027 1.00 60.75 90 SER A CA 1
ATOM 694 C C . SER A 1 90 ? 27.198 19.894 32.122 1.00 60.75 90 SER A C 1
ATOM 696 O O . SER A 1 90 ? 27.835 18.867 31.884 1.00 60.75 90 SER A O 1
ATOM 698 N N . SER A 1 91 ? 27.179 20.509 33.307 1.00 59.69 91 SER A N 1
ATOM 699 C CA . SER A 1 91 ? 27.579 19.917 34.591 1.00 59.69 91 SER A CA 1
ATOM 700 C C . SER A 1 91 ? 26.389 19.936 35.536 1.00 59.69 91 SER A C 1
ATOM 702 O O . SER A 1 91 ? 25.612 20.916 35.451 1.00 59.69 91 SER A O 1
#